Protein AF-A0A2E2YAK7-F1 (afdb_monomer)

Sequence (162 aa):
MDLRPTQSKHLVTGKDGTRIYTVNPKVWNAHIKSIHSKHNIPEWYMQPSFKWLYEHTKIGYFPRGLAIEKAKEIYVIEGGEKDYTLLAHEYGHILGHGHTNNLVPNLMNPIDSMRLTDGDKISDRFEENFREYYEKVLVPHERNRALPAVIALGMIAYGMIG

Secondary structure (DSSP, 8-state):
-----SSEEEEEE-TTS-EEEEE-HHHHHHHHHHHHHHHT--STT--HHHHHHHHHH------SEEEEGGGTEEEEETTGGG-HHHHHHHHHHHTTPPPPPTTS-STT-SSGGG----TT-HHHHHHHHTHHHIIIIIHHHHHHHHHHHHHHHHHHHHHT--

Mean predicted aligned error: 9.06 Å

pLDDT: mean 78.88, std 17.95, range [40.25, 98.12]

Radius of gyration: 17.78 Å; Cα contacts (8 Å, |Δi|>4): 206; chains: 1; bounding box: 42×51×46 Å

Structure (mmCIF, N/CA/C/O backbone):
data_AF-A0A2E2YAK7-F1
#
_entry.id   AF-A0A2E2YAK7-F1
#
loop_
_atom_site.group_PDB
_atom_site.id
_atom_site.type_symbol
_atom_site.label_atom_id
_atom_site.label_alt_id
_atom_site.label_comp_id
_atom_site.label_asym_id
_atom_site.label_entity_id
_atom_site.label_seq_id
_atom_site.pdbx_PDB_ins_code
_atom_site.Cartn_x
_atom_site.Cartn_y
_atom_site.Cartn_z
_atom_site.occupancy
_atom_site.B_iso_or_equiv
_atom_site.auth_seq_id
_atom_site.auth_comp_id
_atom_site.auth_asym_id
_atom_site.auth_atom_id
_atom_site.pdbx_PDB_model_num
ATOM 1 N N . MET A 1 1 ? -2.265 -15.898 12.560 1.00 60.12 1 MET A N 1
ATOM 2 C CA . MET A 1 1 ? -0.956 -15.344 12.947 1.00 60.12 1 MET A CA 1
ATOM 3 C C . MET A 1 1 ? -1.042 -13.839 12.811 1.00 60.12 1 MET A C 1
ATOM 5 O O . MET A 1 1 ? -1.554 -13.389 11.795 1.00 60.12 1 MET A O 1
ATOM 9 N N . ASP A 1 2 ? -0.657 -13.094 13.842 1.00 70.38 2 ASP A N 1
ATOM 10 C CA . ASP A 1 2 ? -0.821 -11.640 13.858 1.00 70.38 2 ASP A CA 1
ATOM 11 C C . ASP A 1 2 ? 0.428 -10.953 13.290 1.00 70.38 2 ASP A C 1
ATOM 13 O O . ASP A 1 2 ? 1.507 -11.058 13.871 1.00 70.38 2 ASP A O 1
ATOM 17 N N . LEU A 1 3 ? 0.285 -10.310 12.130 1.00 80.19 3 LEU A N 1
ATOM 18 C CA . LEU A 1 3 ? 1.355 -9.579 11.440 1.00 80.19 3 LEU A CA 1
ATOM 19 C C . LEU A 1 3 ? 1.269 -8.064 11.672 1.00 80.19 3 LEU A C 1
ATOM 21 O O . LEU A 1 3 ? 2.042 -7.306 11.083 1.00 80.19 3 LEU A O 1
ATOM 25 N N . ARG A 1 4 ? 0.334 -7.609 12.515 1.00 86.25 4 ARG A N 1
ATOM 26 C CA . ARG A 1 4 ? 0.057 -6.188 12.712 1.00 86.25 4 ARG A CA 1
ATOM 27 C C . ARG A 1 4 ? 1.183 -5.512 13.505 1.00 86.25 4 ARG A C 1
ATOM 29 O O . ARG A 1 4 ? 1.605 -6.037 14.540 1.00 86.25 4 ARG A O 1
ATOM 36 N N . PRO A 1 5 ? 1.671 -4.344 13.060 1.00 87.00 5 PRO A N 1
ATOM 37 C CA . PRO A 1 5 ? 2.544 -3.488 13.856 1.00 87.00 5 PRO A CA 1
ATOM 38 C C . PRO A 1 5 ? 1.867 -3.072 15.169 1.00 87.00 5 PRO A C 1
ATOM 40 O O . PRO A 1 5 ? 0.686 -2.739 15.193 1.00 87.00 5 PRO A O 1
ATOM 43 N N . THR A 1 6 ? 2.620 -3.043 16.270 1.00 82.81 6 THR A N 1
ATOM 44 C CA . THR A 1 6 ? 2.077 -2.761 17.615 1.00 82.81 6 THR A CA 1
ATOM 45 C C . THR A 1 6 ? 1.688 -1.299 17.846 1.00 82.81 6 THR A C 1
ATOM 47 O O . THR A 1 6 ? 0.923 -1.010 18.762 1.00 82.81 6 THR A O 1
ATOM 50 N N . GLN A 1 7 ? 2.217 -0.370 17.046 1.00 88.50 7 GLN A N 1
ATOM 51 C CA . GLN A 1 7 ? 1.937 1.064 17.145 1.00 88.50 7 GLN A CA 1
ATOM 52 C C . GLN A 1 7 ? 1.702 1.638 15.751 1.00 88.50 7 GLN A C 1
ATOM 54 O O . GLN A 1 7 ? 2.629 2.074 15.069 1.00 88.50 7 GLN A O 1
ATOM 59 N N . SER A 1 8 ? 0.441 1.611 15.336 1.00 93.56 8 SER A N 1
ATOM 60 C CA . SER A 1 8 ? -0.014 2.113 14.044 1.00 93.56 8 SER A CA 1
ATOM 61 C C . SER A 1 8 ? -1.116 3.150 14.227 1.00 93.56 8 SER A C 1
ATOM 63 O O . SER A 1 8 ? -2.000 2.973 15.067 1.00 93.56 8 SER A O 1
ATOM 65 N N . LYS A 1 9 ? -1.111 4.196 13.408 1.00 96.31 9 LYS A N 1
ATOM 66 C CA . LYS A 1 9 ? -2.147 5.226 13.376 1.00 96.31 9 LYS A CA 1
ATOM 67 C C . LYS A 1 9 ? -3.099 4.954 12.218 1.00 96.31 9 LYS A C 1
ATOM 69 O O . LYS A 1 9 ? -2.660 4.852 11.080 1.00 96.31 9 LYS A O 1
ATOM 74 N N . HIS A 1 10 ? -4.396 4.853 12.497 1.00 96.69 10 HIS A N 1
ATOM 75 C CA . HIS A 1 10 ? -5.412 4.753 11.445 1.00 96.69 10 HIS A CA 1
ATOM 76 C C . HIS A 1 10 ? -5.459 6.041 10.616 1.00 96.69 10 HIS A C 1
ATOM 78 O O . HIS A 1 10 ? -5.376 7.140 11.170 1.00 96.69 10 HIS A O 1
ATOM 84 N N . LEU A 1 11 ? -5.568 5.892 9.296 1.00 94.50 11 LEU A N 1
ATOM 85 C CA . LEU A 1 11 ? -5.670 7.002 8.354 1.00 94.50 11 LEU A CA 1
ATOM 86 C C . LEU A 1 11 ? -7.050 7.094 7.714 1.00 94.50 11 LEU A C 1
ATOM 88 O O . LEU A 1 11 ? -7.688 8.140 7.775 1.00 94.50 11 LEU A O 1
ATOM 92 N N . VAL A 1 12 ? -7.483 6.019 7.056 1.00 97.12 12 VAL A N 1
ATOM 93 C CA . VAL A 1 12 ? -8.717 6.004 6.270 1.00 97.12 12 VAL A CA 1
ATOM 94 C C . VAL A 1 12 ? -9.282 4.593 6.176 1.00 97.12 12 VAL A C 1
ATOM 96 O O . VAL A 1 12 ? -8.555 3.604 6.285 1.00 97.12 12 VAL A O 1
ATOM 99 N N . THR A 1 13 ? -10.593 4.511 5.976 1.00 97.81 13 THR A N 1
ATOM 100 C CA . THR A 1 13 ? -11.312 3.280 5.649 1.00 97.81 13 THR A CA 1
ATOM 101 C C . THR A 1 13 ? -11.955 3.441 4.273 1.00 97.81 13 THR A C 1
ATOM 103 O O . THR A 1 13 ? -12.675 4.410 4.046 1.00 97.81 13 THR A O 1
ATOM 106 N N . GLY A 1 14 ? -11.675 2.516 3.360 1.00 96.75 14 GLY A N 1
ATOM 107 C CA . GLY A 1 14 ? -12.276 2.444 2.033 1.00 96.75 14 GLY A CA 1
ATOM 108 C C . GLY A 1 14 ? -13.704 1.904 2.080 1.00 96.75 14 GLY A C 1
ATOM 109 O O . GLY A 1 14 ? -14.144 1.336 3.084 1.00 96.75 14 GLY A O 1
ATOM 110 N N . LYS A 1 15 ? -14.435 2.065 0.976 1.00 97.25 15 LYS A N 1
ATOM 111 C CA . LYS A 1 15 ? -15.841 1.635 0.847 1.00 97.25 15 LYS A CA 1
ATOM 112 C C . LYS A 1 15 ? -16.041 0.140 1.101 1.00 97.25 15 LYS A C 1
ATOM 114 O O . LYS A 1 15 ? -17.065 -0.256 1.647 1.00 97.25 15 LYS A O 1
ATOM 119 N N . ASP A 1 16 ? -15.068 -0.682 0.727 1.00 96.12 16 ASP A N 1
ATOM 120 C CA . ASP A 1 16 ? -15.076 -2.136 0.910 1.00 96.12 16 ASP A CA 1
ATOM 121 C C . ASP A 1 16 ? -14.667 -2.599 2.325 1.00 96.12 16 ASP A C 1
ATOM 123 O O . ASP A 1 16 ? -14.548 -3.806 2.573 1.00 96.12 16 ASP A O 1
ATOM 127 N N . GLY A 1 17 ? -14.435 -1.652 3.240 1.00 97.06 17 GLY A N 1
ATOM 128 C CA . GLY A 1 17 ? -14.000 -1.891 4.613 1.00 97.06 17 GLY A CA 1
ATOM 129 C C . GLY A 1 17 ? -12.484 -1.974 4.799 1.00 97.06 17 GLY A C 1
ATOM 130 O O . GLY A 1 17 ? -12.040 -2.168 5.930 1.00 97.06 17 GLY A O 1
ATOM 131 N N . THR A 1 18 ? -11.686 -1.815 3.740 1.00 98.00 18 THR A N 1
ATOM 132 C CA . THR A 1 18 ? -10.220 -1.841 3.835 1.00 98.00 18 THR A CA 1
ATOM 133 C C . THR A 1 18 ? -9.689 -0.635 4.591 1.00 98.00 18 THR A C 1
ATOM 135 O O . THR A 1 18 ? -10.060 0.499 4.306 1.00 98.00 18 THR A O 1
ATOM 138 N N . ARG A 1 19 ? -8.799 -0.856 5.556 1.00 98.12 19 ARG A N 1
ATOM 139 C CA . ARG A 1 19 ? -8.256 0.189 6.430 1.00 98.12 19 ARG A CA 1
ATOM 140 C C . ARG A 1 19 ? -6.784 0.424 6.147 1.00 98.12 19 ARG A C 1
ATOM 142 O O . ARG A 1 19 ? -6.013 -0.527 6.099 1.00 98.12 19 ARG A O 1
ATOM 149 N N . ILE A 1 20 ? -6.398 1.689 6.021 1.00 97.62 20 ILE A N 1
ATOM 150 C CA . ILE A 1 20 ? -5.002 2.099 5.856 1.00 97.62 20 ILE A CA 1
ATOM 151 C C . ILE A 1 20 ? -4.496 2.677 7.175 1.00 97.62 20 ILE A C 1
ATOM 153 O O . ILE A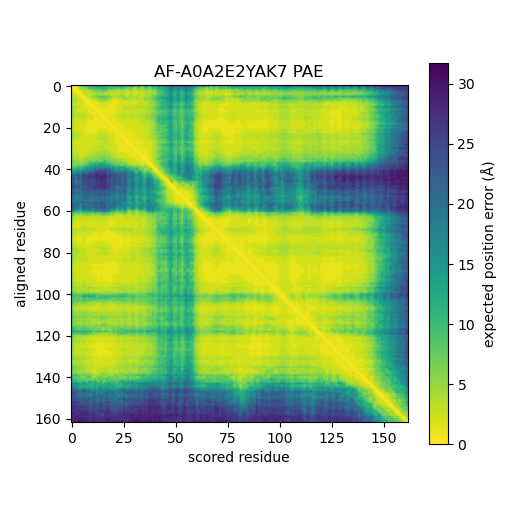 1 20 ? -5.173 3.488 7.816 1.00 97.62 20 ILE A O 1
ATOM 157 N N . TYR A 1 21 ? -3.291 2.274 7.559 1.00 97.81 21 TYR A N 1
ATOM 158 C CA . TYR A 1 21 ? -2.590 2.728 8.746 1.00 97.81 21 TYR A CA 1
ATOM 159 C C . TYR A 1 21 ? -1.179 3.199 8.401 1.00 97.81 21 TYR A C 1
ATOM 161 O O . TYR A 1 21 ? -0.519 2.628 7.533 1.00 97.81 21 TYR A O 1
ATOM 169 N N . THR A 1 22 ? -0.680 4.180 9.148 1.00 96.81 22 THR A N 1
ATOM 170 C CA . THR A 1 22 ? 0.737 4.550 9.153 1.00 96.81 22 THR A CA 1
ATOM 171 C C . THR A 1 22 ? 1.459 4.044 10.383 1.00 96.81 22 THR A C 1
ATOM 173 O O . THR A 1 22 ? 0.881 3.903 11.462 1.00 96.81 22 THR A O 1
ATOM 176 N N . VAL A 1 23 ? 2.752 3.787 10.224 1.00 95.38 23 VAL A N 1
ATOM 177 C CA . VAL A 1 23 ? 3.633 3.307 11.284 1.00 95.38 23 VAL A CA 1
ATOM 178 C C . VAL A 1 23 ? 4.894 4.151 11.305 1.00 95.38 23 VAL A C 1
ATOM 180 O O . VAL A 1 23 ? 5.547 4.342 10.277 1.00 95.38 23 VAL A O 1
ATOM 183 N N . ASN A 1 24 ? 5.273 4.618 12.492 1.00 94.88 24 ASN A N 1
ATOM 184 C CA . ASN A 1 24 ? 6.505 5.373 12.655 1.00 94.88 24 ASN A CA 1
ATOM 185 C C . ASN A 1 24 ? 7.726 4.566 12.160 1.00 94.88 24 ASN A C 1
ATOM 187 O O . ASN A 1 24 ? 7.830 3.381 12.494 1.00 94.88 24 ASN A O 1
ATOM 191 N N . PRO A 1 25 ? 8.695 5.179 11.451 1.00 89.75 25 PRO A N 1
ATOM 192 C CA . PRO A 1 25 ? 9.845 4.479 10.878 1.00 89.75 25 PRO A CA 1
ATOM 193 C C . PRO A 1 25 ? 10.623 3.606 11.863 1.00 89.75 25 PRO A C 1
ATOM 195 O O . PRO A 1 25 ? 11.050 2.504 11.522 1.00 89.75 25 PRO A O 1
ATOM 198 N N . LYS A 1 26 ? 10.792 4.058 13.112 1.00 87.75 26 LYS A N 1
ATOM 199 C CA . LYS A 1 26 ? 11.513 3.284 14.131 1.00 87.75 26 LYS A CA 1
ATOM 200 C C . LYS A 1 26 ? 10.754 2.009 14.502 1.00 87.75 26 LYS A C 1
ATOM 202 O O . LYS A 1 26 ? 11.365 0.945 14.608 1.00 87.75 26 LYS A O 1
ATOM 207 N N . VAL A 1 27 ? 9.438 2.121 14.681 1.00 90.12 27 VAL A N 1
ATOM 208 C CA . VAL A 1 27 ? 8.547 0.992 14.988 1.00 90.12 27 VAL A CA 1
ATOM 209 C C . VAL A 1 27 ? 8.489 0.040 13.803 1.00 90.12 27 VAL A C 1
ATOM 211 O O . VAL A 1 27 ? 8.652 -1.162 13.984 1.00 90.12 27 VAL A O 1
ATOM 214 N N . TRP A 1 28 ? 8.336 0.578 12.595 1.00 87.88 28 TRP A N 1
ATOM 215 C CA . TRP A 1 28 ? 8.309 -0.189 11.358 1.00 87.88 28 TRP A CA 1
ATOM 216 C C . TRP A 1 28 ? 9.577 -1.028 11.194 1.00 87.88 28 TRP A C 1
ATOM 218 O O . TRP A 1 28 ? 9.513 -2.246 11.048 1.00 87.88 28 TRP A O 1
ATOM 228 N N . ASN A 1 29 ? 10.747 -0.404 11.337 1.00 84.25 29 ASN A N 1
ATOM 229 C CA . ASN A 1 29 ? 12.021 -1.098 11.197 1.00 84.25 29 ASN A CA 1
ATOM 230 C C . ASN A 1 29 ? 12.200 -2.213 12.232 1.00 84.25 29 ASN A C 1
ATOM 232 O O . ASN A 1 29 ? 12.707 -3.286 11.905 1.00 84.25 29 ASN A O 1
ATOM 236 N N . ALA A 1 30 ? 11.790 -1.972 13.480 1.00 85.00 30 ALA A N 1
ATOM 237 C CA . ALA A 1 30 ? 11.818 -2.993 14.521 1.00 85.00 30 ALA A CA 1
ATOM 238 C C . ALA A 1 30 ? 10.828 -4.136 14.231 1.00 85.00 30 ALA A C 1
ATOM 240 O O . ALA A 1 30 ? 11.170 -5.302 14.426 1.00 85.00 30 ALA A O 1
ATOM 241 N N . HIS A 1 31 ? 9.636 -3.812 13.724 1.00 85.44 31 HIS A N 1
ATOM 242 C CA . HIS A 1 31 ? 8.594 -4.773 13.360 1.00 85.44 31 HIS A CA 1
ATOM 243 C C . HIS A 1 31 ? 9.052 -5.713 12.246 1.00 85.44 31 HIS A C 1
ATOM 245 O O . HIS A 1 31 ? 9.049 -6.928 12.435 1.00 85.44 31 HIS A O 1
ATOM 251 N N . ILE A 1 32 ? 9.546 -5.163 11.133 1.00 81.44 32 ILE A N 1
ATOM 252 C CA . ILE A 1 32 ? 10.056 -5.943 9.995 1.00 81.44 32 ILE A CA 1
ATOM 253 C C . ILE A 1 32 ? 11.211 -6.852 10.432 1.00 81.44 32 ILE A C 1
ATOM 255 O O . ILE A 1 32 ? 11.199 -8.051 10.151 1.00 81.44 32 ILE A O 1
ATOM 259 N N . LYS A 1 33 ? 12.162 -6.328 11.219 1.00 77.69 33 LYS A N 1
ATOM 260 C CA . LYS A 1 33 ? 13.250 -7.138 11.794 1.00 77.69 33 LYS A CA 1
ATOM 261 C C . LYS A 1 33 ? 12.730 -8.267 12.689 1.00 77.69 33 LYS A C 1
ATOM 263 O O . LYS A 1 33 ? 13.242 -9.382 12.612 1.00 77.69 33 LYS A O 1
ATOM 268 N N . SER A 1 34 ? 11.719 -8.004 13.521 1.00 80.12 34 SER A N 1
ATOM 269 C CA . SER A 1 34 ? 11.116 -9.036 14.370 1.00 80.12 34 SER A CA 1
ATOM 270 C C . SER A 1 34 ? 10.386 -10.101 13.557 1.00 80.12 34 SER A C 1
ATOM 272 O O . SER A 1 34 ? 10.424 -11.262 13.958 1.00 80.12 34 SER A O 1
ATOM 274 N N . ILE A 1 35 ? 9.695 -9.735 12.474 1.00 75.75 35 ILE A N 1
ATOM 275 C CA . ILE A 1 35 ? 9.040 -10.702 11.586 1.00 75.75 35 ILE A CA 1
ATOM 276 C C . ILE A 1 35 ? 10.101 -11.615 10.965 1.00 75.75 35 ILE A C 1
ATOM 278 O O . ILE A 1 35 ? 9.968 -12.837 11.029 1.00 75.75 35 ILE A O 1
ATOM 282 N N . HIS A 1 36 ? 11.189 -11.037 10.446 1.00 69.94 36 HIS A N 1
ATOM 283 C CA . HIS A 1 36 ? 12.290 -11.805 9.861 1.00 69.94 36 HIS A CA 1
ATOM 284 C C . HIS A 1 36 ? 12.886 -12.798 10.866 1.00 69.94 36 HIS A C 1
ATOM 286 O O . HIS A 1 36 ? 12.988 -13.989 10.570 1.00 69.94 36 HIS A O 1
ATOM 292 N N . SER A 1 37 ? 13.220 -12.338 12.079 1.00 71.44 37 SER A N 1
ATOM 293 C CA . SER A 1 37 ? 13.865 -13.198 13.078 1.00 71.44 37 SER A CA 1
ATOM 294 C C . SER A 1 37 ? 12.955 -14.324 13.573 1.00 71.44 37 SER A C 1
ATOM 296 O O . SER A 1 37 ? 13.439 -15.411 13.873 1.00 71.44 37 SER A O 1
ATOM 298 N N . LYS A 1 38 ? 11.646 -14.073 13.703 1.00 71.38 38 LYS A N 1
ATOM 299 C CA . LYS A 1 38 ? 10.697 -15.038 14.278 1.00 71.38 38 LYS A CA 1
ATOM 300 C C . LYS A 1 38 ? 10.261 -16.111 13.299 1.00 71.38 38 LYS A C 1
ATOM 302 O O . LYS A 1 38 ? 9.947 -17.220 13.719 1.00 71.38 38 LYS A O 1
ATOM 307 N N . HIS A 1 39 ? 10.185 -15.776 12.019 1.00 63.25 39 HIS A N 1
ATOM 308 C CA . HIS A 1 39 ? 9.564 -16.658 11.036 1.00 63.25 39 HIS A CA 1
ATOM 309 C C . HIS A 1 39 ? 10.570 -17.330 10.123 1.00 63.25 39 HIS A C 1
ATOM 311 O O . HIS A 1 39 ? 10.156 -18.109 9.271 1.00 63.25 39 HIS A O 1
ATOM 317 N N . ASN A 1 40 ? 11.868 -17.050 10.326 1.00 58.59 40 ASN A N 1
ATOM 318 C CA . ASN A 1 40 ? 12.939 -17.454 9.422 1.00 58.59 40 ASN A CA 1
ATOM 319 C C . ASN A 1 40 ? 12.474 -17.292 7.976 1.00 58.59 40 ASN A C 1
ATOM 321 O O . ASN A 1 40 ? 12.550 -18.205 7.161 1.00 58.59 40 ASN A O 1
ATOM 325 N N . ILE A 1 41 ? 11.873 -16.133 7.736 1.00 52.28 41 ILE A N 1
ATOM 326 C CA . ILE A 1 41 ? 11.613 -15.585 6.428 1.00 52.28 41 ILE A CA 1
ATOM 327 C C . ILE A 1 41 ? 13.028 -15.147 6.040 1.00 52.28 41 ILE A C 1
ATOM 329 O O . ILE A 1 41 ? 13.510 -14.195 6.667 1.00 52.28 41 ILE A O 1
ATOM 333 N N . PRO A 1 42 ? 13.766 -15.834 5.121 1.00 47.59 42 PRO A N 1
ATOM 334 C CA . PRO A 1 42 ? 14.930 -15.249 4.458 1.00 47.59 42 PRO A CA 1
ATOM 335 C C . PRO A 1 42 ? 14.614 -13.807 4.083 1.00 47.59 42 PRO A C 1
ATOM 337 O O . PRO A 1 42 ? 13.454 -13.448 4.085 1.00 47.59 42 PRO A O 1
ATOM 340 N N . GLU A 1 43 ? 15.574 -12.946 3.784 1.00 46.00 43 GLU A N 1
ATOM 341 C CA . GLU A 1 43 ? 15.269 -11.580 3.332 1.00 46.00 43 GLU A CA 1
ATOM 342 C C . GLU A 1 43 ? 14.330 -11.616 2.097 1.00 46.00 43 GLU A C 1
ATOM 344 O O . GLU A 1 43 ? 14.786 -11.563 0.967 1.00 46.00 43 GLU A O 1
ATOM 349 N N . TRP A 1 44 ? 13.014 -11.789 2.288 1.00 41.22 44 TRP A N 1
ATOM 350 C CA . TRP A 1 44 ? 12.025 -12.277 1.304 1.00 41.22 44 TRP A CA 1
ATOM 351 C C . TRP A 1 44 ? 11.531 -11.162 0.420 1.00 41.22 44 TRP A C 1
ATOM 353 O O . TRP A 1 44 ? 10.735 -11.369 -0.489 1.00 41.22 44 TRP A O 1
ATOM 363 N N . TYR A 1 45 ? 12.123 -10.002 0.617 1.00 46.59 45 TYR A N 1
ATOM 364 C CA . TYR A 1 45 ? 12.185 -8.989 -0.394 1.00 46.59 45 TYR A CA 1
ATOM 365 C C . TYR A 1 45 ? 13.266 -9.197 -1.427 1.00 46.59 45 TYR A C 1
ATOM 367 O O . TYR A 1 45 ? 13.422 -8.401 -2.347 1.00 46.59 45 TYR A O 1
ATOM 375 N N . MET A 1 46 ? 13.937 -10.336 -1.330 1.00 44.97 46 MET A N 1
ATOM 376 C CA . MET A 1 46 ? 14.834 -10.812 -2.328 1.00 44.97 46 MET A CA 1
ATOM 377 C C . MET A 1 46 ? 14.654 -12.310 -2.584 1.00 44.97 46 MET A C 1
ATOM 379 O O . MET A 1 46 ? 15.271 -13.163 -1.952 1.00 44.97 46 MET A O 1
ATOM 383 N N . GLN A 1 47 ? 13.846 -12.646 -3.593 1.00 41.91 47 GLN A N 1
ATOM 384 C CA . GLN A 1 47 ? 14.029 -13.884 -4.366 1.00 41.91 47 GLN A CA 1
ATOM 385 C C . GLN A 1 47 ? 15.524 -14.092 -4.729 1.00 41.91 47 GLN A C 1
ATOM 387 O O . GLN A 1 47 ? 16.286 -13.125 -4.741 1.00 41.91 47 GLN A O 1
ATOM 392 N N . PRO A 1 48 ? 15.992 -15.302 -5.092 1.00 44.34 48 PRO A N 1
ATOM 393 C CA . PRO A 1 48 ? 17.402 -15.536 -5.446 1.00 44.34 48 PRO A CA 1
ATOM 394 C C . PRO A 1 48 ? 17.999 -14.537 -6.464 1.00 44.34 48 PRO A C 1
ATOM 396 O O . PRO A 1 48 ? 19.160 -14.152 -6.342 1.00 44.34 48 PRO A O 1
ATOM 399 N N . SER A 1 49 ? 17.194 -14.037 -7.409 1.00 43.12 49 SER A N 1
ATOM 400 C CA . SER A 1 49 ? 17.571 -12.984 -8.370 1.00 43.12 49 SER A CA 1
ATOM 401 C C . SER A 1 49 ? 17.886 -11.628 -7.730 1.00 43.12 49 SER A C 1
ATOM 403 O O . SER A 1 49 ? 18.685 -10.852 -8.241 1.00 43.12 49 SER A O 1
ATOM 405 N N . PHE A 1 50 ? 17.256 -11.325 -6.606 1.00 47.69 50 PHE A N 1
ATOM 406 C CA 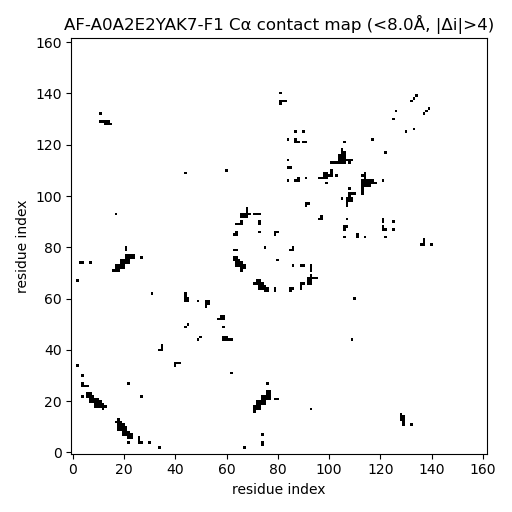. PHE A 1 50 ? 17.476 -10.102 -5.857 1.00 47.69 50 PHE A CA 1
ATOM 407 C C . PHE A 1 50 ? 18.622 -10.220 -4.870 1.00 47.69 50 PHE A C 1
ATOM 409 O O . PHE A 1 50 ? 19.315 -9.237 -4.662 1.00 47.69 50 PHE A O 1
ATOM 416 N N . LYS A 1 51 ? 18.886 -11.417 -4.328 1.00 51.09 51 LYS A N 1
ATOM 417 C CA . LYS A 1 51 ? 20.140 -11.673 -3.613 1.00 51.09 51 LYS A CA 1
ATOM 418 C C . LYS A 1 51 ? 21.325 -11.321 -4.497 1.00 51.09 51 LYS A C 1
ATOM 420 O O . LYS A 1 51 ? 22.157 -10.521 -4.088 1.00 51.09 51 LYS A O 1
ATOM 425 N N . TRP A 1 52 ? 21.299 -11.781 -5.745 1.00 51.50 52 TRP A N 1
ATOM 426 C CA . TRP A 1 52 ? 22.260 -11.362 -6.757 1.00 51.50 52 TRP A CA 1
ATOM 427 C C . TRP A 1 52 ? 22.264 -9.836 -6.977 1.00 51.50 52 TRP A C 1
ATOM 429 O O . TRP A 1 52 ? 23.330 -9.222 -6.942 1.00 51.50 52 TRP A O 1
ATOM 439 N N . LEU A 1 53 ? 21.094 -9.201 -7.138 1.00 44.50 53 LEU A N 1
ATOM 440 C CA . LEU A 1 53 ? 20.990 -7.752 -7.352 1.00 44.50 53 LEU A CA 1
ATOM 441 C C . LEU A 1 53 ? 21.557 -6.942 -6.178 1.00 44.50 53 LEU A C 1
ATOM 443 O O . LEU A 1 53 ? 22.332 -6.027 -6.408 1.00 44.50 53 LEU A O 1
ATOM 447 N N . TYR A 1 54 ? 21.235 -7.265 -4.931 1.00 49.56 54 TYR A N 1
ATOM 448 C CA . TYR A 1 54 ? 21.791 -6.610 -3.745 1.00 49.56 54 TYR A CA 1
ATOM 449 C C . TYR A 1 54 ? 23.275 -6.899 -3.564 1.00 49.56 54 TYR A C 1
ATOM 451 O O . TYR A 1 54 ? 24.038 -5.994 -3.234 1.00 49.56 54 TYR A O 1
ATOM 459 N N . GLU A 1 55 ? 23.719 -8.127 -3.835 1.00 51.16 55 GLU A N 1
ATOM 460 C CA . GLU A 1 55 ? 25.140 -8.470 -3.811 1.00 51.16 55 GLU A CA 1
ATOM 461 C C . GLU A 1 55 ? 25.939 -7.587 -4.786 1.00 51.16 55 GLU A C 1
ATOM 463 O O . GLU A 1 55 ? 27.006 -7.097 -4.397 1.00 51.16 55 GLU A O 1
ATOM 468 N N . HIS A 1 56 ? 25.387 -7.297 -5.974 1.00 49.91 56 HIS A N 1
ATOM 469 C CA . HIS A 1 56 ? 26.049 -6.551 -7.056 1.00 49.91 56 HIS A CA 1
ATOM 470 C C . HIS A 1 56 ? 25.774 -5.035 -7.080 1.00 49.91 56 HIS A C 1
ATOM 472 O O . HIS A 1 56 ? 26.637 -4.273 -7.504 1.00 49.91 56 HIS A O 1
ATOM 478 N N . THR A 1 57 ? 24.612 -4.569 -6.619 1.00 44.84 57 THR A N 1
ATOM 479 C CA . THR A 1 57 ? 24.195 -3.148 -6.671 1.00 44.84 57 THR A CA 1
ATOM 480 C C . THR A 1 57 ? 24.132 -2.484 -5.298 1.00 44.84 57 THR A C 1
ATOM 482 O O . THR A 1 57 ? 24.064 -1.262 -5.218 1.00 44.84 57 THR A O 1
ATOM 485 N N . LYS A 1 58 ? 24.144 -3.271 -4.210 1.00 45.12 58 LYS A N 1
ATOM 486 C CA . LYS A 1 58 ? 23.889 -2.831 -2.822 1.00 45.12 58 LYS A CA 1
ATOM 487 C C . LYS A 1 58 ? 22.510 -2.197 -2.592 1.00 45.12 58 LYS A C 1
ATOM 489 O O . LYS A 1 58 ? 22.260 -1.657 -1.518 1.00 45.12 58 LYS A O 1
ATOM 494 N N . ILE A 1 59 ? 21.593 -2.313 -3.553 1.00 40.81 59 ILE A N 1
ATOM 495 C CA . ILE A 1 59 ? 20.202 -1.874 -3.430 1.00 40.81 59 ILE A CA 1
ATOM 496 C C . ILE A 1 59 ? 19.399 -3.063 -2.898 1.00 40.81 59 ILE A C 1
ATOM 498 O O . ILE A 1 59 ? 19.078 -3.993 -3.634 1.00 40.81 59 ILE A O 1
ATOM 502 N N . GLY A 1 60 ? 19.165 -3.085 -1.588 1.00 49.28 60 GLY A N 1
ATOM 503 C CA . GLY A 1 60 ? 18.325 -4.092 -0.939 1.00 49.28 60 GLY A CA 1
ATOM 504 C C . GLY A 1 60 ? 16.892 -3.588 -0.891 1.00 49.28 60 GLY A C 1
ATOM 505 O O . GLY A 1 60 ? 16.676 -2.390 -0.701 1.00 49.28 60 GLY A O 1
ATOM 506 N N . TYR A 1 61 ? 15.907 -4.471 -1.044 1.00 55.38 61 TYR A N 1
ATOM 507 C CA . TYR A 1 61 ? 14.524 -4.061 -0.839 1.00 55.38 61 TYR A CA 1
ATOM 508 C C . TYR A 1 61 ? 14.184 -4.133 0.651 1.00 55.38 61 TYR A C 1
ATOM 510 O O . TYR A 1 61 ? 14.281 -5.181 1.295 1.00 55.38 61 TYR A O 1
ATOM 518 N N . PHE A 1 62 ? 13.754 -2.994 1.187 1.00 67.88 62 PHE A N 1
ATOM 519 C CA . PHE A 1 62 ? 13.168 -2.882 2.511 1.00 67.88 62 PHE A CA 1
ATOM 520 C C . PHE A 1 62 ? 11.682 -2.536 2.348 1.00 67.88 62 PHE A C 1
ATOM 522 O O . PHE A 1 62 ? 11.384 -1.524 1.710 1.00 67.88 62 PHE A O 1
ATOM 529 N N . PRO A 1 63 ? 10.748 -3.336 2.896 1.00 76.69 63 PRO A N 1
ATOM 530 C CA . PRO A 1 63 ? 9.322 -3.066 2.758 1.00 76.69 63 PRO A CA 1
ATOM 531 C C . PRO A 1 63 ? 8.966 -1.689 3.251 1.00 76.69 63 PRO A C 1
ATOM 533 O O . PRO A 1 63 ? 9.360 -1.292 4.346 1.00 76.69 63 PRO A O 1
ATOM 536 N N . ARG A 1 64 ? 8.165 -0.996 2.452 1.00 85.31 64 ARG A N 1
ATOM 537 C CA . ARG A 1 64 ? 7.534 0.267 2.833 1.00 85.31 64 ARG A CA 1
ATOM 538 C C . ARG A 1 64 ? 6.042 0.095 3.119 1.00 85.31 64 ARG A C 1
ATOM 540 O O . ARG A 1 64 ? 5.460 0.982 3.740 1.00 85.31 64 ARG A O 1
ATOM 547 N N . GLY A 1 65 ? 5.469 -1.046 2.730 1.00 89.44 65 GLY A N 1
ATOM 548 C CA . GLY A 1 65 ? 4.088 -1.440 2.977 1.00 89.44 65 GLY A CA 1
ATOM 549 C C . GLY A 1 65 ? 3.951 -2.908 3.399 1.00 89.44 65 GLY A C 1
ATOM 550 O O . GLY A 1 65 ? 4.904 -3.692 3.327 1.00 89.44 65 GLY A O 1
ATOM 551 N N . LEU A 1 66 ? 2.784 -3.225 3.960 1.00 90.75 66 LEU A N 1
ATOM 552 C CA . LEU A 1 66 ? 2.344 -4.555 4.363 1.00 90.75 66 LEU A CA 1
ATOM 553 C C . LEU A 1 66 ? 0.816 -4.618 4.311 1.00 90.75 66 LEU A C 1
ATOM 555 O O . LEU A 1 66 ? 0.135 -3.958 5.101 1.00 90.75 66 LEU A O 1
ATOM 559 N N . ALA A 1 67 ? 0.289 -5.488 3.463 1.00 91.81 67 ALA A N 1
ATOM 560 C CA . ALA A 1 67 ? -1.119 -5.846 3.429 1.00 91.81 67 ALA A CA 1
ATOM 561 C C . ALA A 1 67 ? -1.419 -7.127 4.228 1.00 91.81 67 ALA A C 1
ATOM 563 O O . ALA A 1 67 ? -0.702 -8.127 4.160 1.00 91.81 67 ALA A O 1
ATOM 564 N N . ILE A 1 68 ? -2.531 -7.120 4.961 1.00 90.56 68 ILE A N 1
ATOM 565 C CA . ILE A 1 68 ? -3.099 -8.282 5.648 1.00 90.56 68 ILE A CA 1
ATOM 566 C C . ILE A 1 68 ? -4.490 -8.530 5.061 1.00 90.56 68 ILE A C 1
ATOM 568 O O . ILE A 1 68 ? -5.496 -8.053 5.587 1.00 90.56 68 ILE A O 1
ATOM 572 N N . GLU A 1 69 ? -4.538 -9.298 3.969 1.00 88.31 69 GLU A N 1
ATOM 573 C CA . GLU A 1 69 ? -5.743 -9.584 3.169 1.00 88.31 69 GLU A CA 1
ATOM 574 C C . GLU A 1 69 ? -6.955 -9.966 4.033 1.00 88.31 69 GLU A C 1
ATOM 576 O O . GLU A 1 69 ? -7.998 -9.317 3.984 1.00 88.31 69 GLU A O 1
ATOM 581 N N . LYS A 1 70 ? -6.794 -10.957 4.921 1.00 89.06 70 LYS A N 1
ATOM 582 C CA . LYS A 1 70 ? -7.881 -11.457 5.785 1.00 89.06 70 LYS A CA 1
ATOM 583 C C . LYS A 1 70 ? -8.463 -10.403 6.726 1.00 89.06 70 LYS A C 1
ATOM 585 O O . LYS A 1 70 ? -9.625 -10.511 7.103 1.00 89.06 70 LYS A O 1
ATOM 590 N N . ALA A 1 71 ? -7.652 -9.436 7.148 1.00 90.94 71 ALA A N 1
ATOM 591 C CA . ALA A 1 71 ? -8.087 -8.356 8.028 1.00 90.94 71 ALA A CA 1
ATOM 592 C C . ALA A 1 71 ? -8.563 -7.122 7.244 1.00 90.94 71 ALA A C 1
ATOM 594 O O . ALA A 1 71 ? -9.148 -6.221 7.843 1.00 90.94 71 ALA A O 1
ATOM 595 N N . LYS A 1 72 ? -8.324 -7.088 5.925 1.00 96.12 72 LYS A N 1
ATOM 596 C CA . LYS A 1 72 ? -8.441 -5.905 5.071 1.00 96.12 72 LYS A CA 1
ATOM 597 C C . LYS A 1 72 ? -7.679 -4.704 5.634 1.00 96.12 72 LYS A C 1
ATOM 599 O O . LYS A 1 72 ? -8.220 -3.608 5.766 1.00 96.12 72 LYS A O 1
ATOM 604 N N . GLU A 1 73 ? -6.424 -4.913 6.011 1.00 97.31 73 GLU A N 1
ATOM 605 C CA . GLU A 1 73 ? -5.587 -3.869 6.611 1.00 97.31 73 GLU A CA 1
ATOM 606 C C . GLU A 1 73 ? -4.319 -3.658 5.794 1.00 97.31 73 GLU A C 1
ATOM 608 O O . GLU A 1 73 ? -3.630 -4.616 5.455 1.00 97.31 73 GLU A O 1
ATOM 613 N N . ILE A 1 74 ? -4.006 -2.399 5.508 1.00 97.00 74 ILE A N 1
ATOM 614 C CA . ILE A 1 74 ? -2.779 -1.954 4.856 1.00 97.00 74 ILE A CA 1
ATOM 615 C C . ILE A 1 74 ? -2.003 -1.119 5.867 1.00 97.00 74 ILE A C 1
ATOM 617 O O . ILE A 1 74 ? -2.530 -0.155 6.422 1.00 97.00 74 ILE A O 1
ATOM 621 N N . TYR A 1 75 ? -0.743 -1.465 6.087 1.00 95.94 75 TYR A N 1
ATOM 622 C CA . TYR A 1 75 ? 0.181 -0.718 6.926 1.00 95.94 75 TYR A CA 1
ATOM 623 C C . TYR A 1 75 ? 1.309 -0.179 6.064 1.00 95.94 75 TYR A C 1
ATOM 625 O O . TYR A 1 75 ? 1.959 -0.949 5.367 1.00 95.94 75 TYR A O 1
ATOM 633 N N . VAL A 1 76 ? 1.578 1.118 6.147 1.00 94.69 76 VAL A N 1
ATOM 634 C CA . VAL A 1 76 ? 2.721 1.745 5.476 1.00 94.69 76 VAL A CA 1
ATOM 635 C C . VAL A 1 76 ? 3.591 2.496 6.471 1.00 94.69 76 VAL A C 1
ATOM 637 O O . VAL A 1 76 ? 3.121 2.982 7.503 1.00 94.69 76 VAL A O 1
ATOM 640 N N . ILE A 1 77 ? 4.882 2.598 6.171 1.00 92.88 77 ILE A N 1
ATOM 641 C CA . ILE A 1 77 ? 5.780 3.495 6.901 1.00 92.88 77 ILE A CA 1
ATOM 642 C C . ILE A 1 77 ? 5.321 4.951 6.718 1.00 92.88 77 ILE A C 1
ATOM 644 O O . ILE A 1 77 ? 4.873 5.315 5.633 1.00 92.88 77 ILE A O 1
ATOM 648 N N . GLU A 1 78 ? 5.431 5.793 7.750 1.00 94.00 78 GLU A N 1
ATOM 649 C CA . GLU A 1 78 ? 5.154 7.235 7.617 1.00 94.00 78 GLU A CA 1
ATOM 650 C C . GLU A 1 78 ? 5.940 7.848 6.439 1.00 94.00 78 GLU A C 1
ATOM 652 O O . GLU A 1 78 ? 7.123 7.566 6.235 1.00 94.00 78 GLU A O 1
ATOM 657 N N . GLY A 1 79 ? 5.263 8.685 5.654 1.00 89.00 79 GLY A N 1
ATOM 658 C CA . GLY A 1 79 ? 5.687 9.170 4.342 1.00 89.00 79 GLY A CA 1
ATOM 659 C C . GLY A 1 79 ? 5.184 8.304 3.178 1.00 89.00 79 GLY A C 1
ATOM 660 O O . GLY A 1 79 ? 4.950 8.830 2.093 1.00 89.00 79 GLY A O 1
ATOM 661 N N . GLY A 1 80 ? 4.978 7.001 3.393 1.00 89.56 80 GLY A N 1
ATOM 662 C CA . GLY A 1 80 ? 4.429 6.066 2.405 1.00 89.56 80 GLY A CA 1
ATOM 663 C C . GLY A 1 80 ? 2.934 6.254 2.151 1.00 89.56 80 GLY A C 1
ATOM 664 O O . GLY A 1 80 ? 2.445 5.893 1.090 1.00 89.56 80 GLY A O 1
ATOM 665 N N . GLU A 1 81 ? 2.203 6.899 3.060 1.00 93.06 81 GLU A N 1
ATOM 666 C CA . GLU A 1 81 ? 0.781 7.201 2.866 1.00 93.06 81 GLU A CA 1
ATOM 667 C C . GLU A 1 81 ? 0.504 8.211 1.745 1.00 93.06 81 GLU A C 1
ATOM 669 O O . GLU A 1 81 ? -0.637 8.416 1.356 1.00 93.06 81 GLU A O 1
ATOM 674 N N . LYS A 1 82 ? 1.542 8.863 1.222 1.00 91.25 82 LYS A N 1
ATOM 675 C CA . LYS A 1 82 ? 1.433 9.784 0.085 1.00 91.25 82 LYS A CA 1
ATOM 676 C C . LYS A 1 82 ? 1.887 9.147 -1.227 1.00 91.25 82 LYS A C 1
ATOM 678 O O . LYS A 1 82 ? 1.793 9.778 -2.273 1.00 91.25 82 LYS A O 1
ATOM 683 N N . ASP A 1 83 ? 2.386 7.917 -1.163 1.00 90.94 83 ASP A N 1
ATOM 684 C CA . ASP A 1 83 ? 2.901 7.162 -2.296 1.00 90.94 83 ASP A CA 1
ATOM 685 C C . ASP A 1 83 ? 1.753 6.351 -2.906 1.00 90.94 83 ASP A C 1
ATOM 687 O O . ASP A 1 83 ? 1.382 5.282 -2.418 1.00 90.94 83 ASP A O 1
ATOM 691 N N . TYR A 1 84 ? 1.141 6.907 -3.952 1.00 92.12 84 TYR A N 1
ATOM 692 C CA . TYR A 1 84 ? -0.010 6.295 -4.614 1.00 92.12 84 TYR A CA 1
ATOM 693 C C . TYR A 1 84 ? 0.293 4.874 -5.097 1.00 92.12 84 TYR A C 1
ATOM 695 O O . TYR A 1 84 ? -0.485 3.955 -4.845 1.00 92.12 84 TYR A O 1
ATOM 703 N N . THR A 1 85 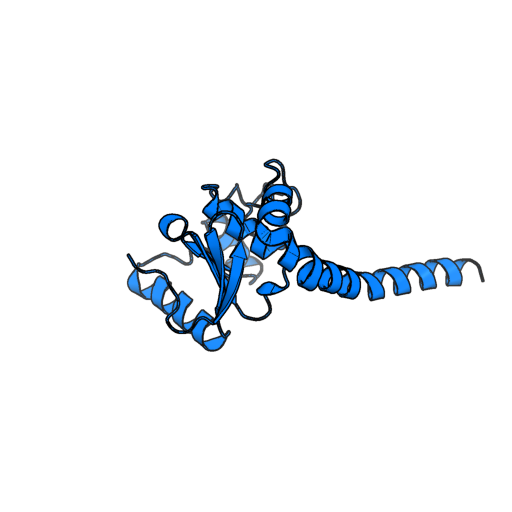? 1.437 4.685 -5.756 1.00 91.69 85 THR A N 1
ATOM 704 C CA . THR A 1 85 ? 1.816 3.399 -6.341 1.00 91.69 85 THR A CA 1
ATOM 705 C C . THR A 1 85 ? 2.039 2.345 -5.259 1.00 91.69 85 THR A C 1
ATOM 707 O O . THR A 1 85 ? 1.640 1.196 -5.438 1.00 91.69 85 THR A O 1
ATOM 710 N N . LEU A 1 86 ? 2.623 2.725 -4.116 1.00 92.81 86 LEU A N 1
ATOM 711 C CA . LEU A 1 86 ? 2.723 1.845 -2.950 1.00 92.81 86 LEU A CA 1
ATOM 712 C C . LEU A 1 86 ? 1.338 1.455 -2.418 1.00 92.81 86 LEU A C 1
ATOM 714 O O . LEU A 1 86 ? 1.073 0.276 -2.210 1.00 92.81 86 LEU A O 1
ATOM 718 N N . LEU A 1 87 ? 0.438 2.419 -2.213 1.00 96.31 87 LEU A N 1
ATOM 719 C CA . LEU A 1 87 ? -0.890 2.132 -1.664 1.00 96.31 87 LEU A CA 1
ATOM 720 C C . LEU A 1 87 ? -1.740 1.259 -2.596 1.00 96.31 87 LEU A C 1
ATOM 722 O O . LEU A 1 87 ? -2.404 0.335 -2.124 1.00 96.31 87 LEU A O 1
ATOM 726 N N . ALA A 1 88 ? -1.693 1.513 -3.905 1.00 96.38 88 ALA A N 1
ATOM 727 C CA . ALA A 1 88 ? -2.379 0.696 -4.899 1.00 96.38 88 ALA A CA 1
ATOM 728 C C . ALA A 1 88 ? -1.801 -0.731 -4.955 1.00 96.38 88 ALA A C 1
ATOM 730 O O . ALA A 1 88 ? -2.563 -1.693 -5.026 1.00 96.38 88 ALA A O 1
ATOM 731 N N . HIS A 1 89 ? -0.478 -0.886 -4.834 1.00 95.25 89 HIS A N 1
ATOM 732 C CA . HIS A 1 89 ? 0.179 -2.193 -4.733 1.00 95.25 89 HIS A CA 1
ATOM 733 C C . HIS A 1 89 ? -0.299 -2.993 -3.511 1.00 95.25 89 HIS A C 1
ATOM 735 O O . HIS A 1 89 ? -0.745 -4.133 -3.649 1.00 95.25 89 HIS A O 1
ATOM 741 N N . GLU A 1 90 ? -0.285 -2.385 -2.320 1.00 95.75 90 GLU A N 1
ATOM 742 C CA . GLU A 1 90 ? -0.771 -3.049 -1.104 1.00 95.75 90 GLU A CA 1
ATOM 743 C C . GLU A 1 90 ? -2.270 -3.368 -1.187 1.00 95.75 90 GLU A C 1
ATOM 745 O O . GLU A 1 90 ? -2.724 -4.401 -0.697 1.00 95.75 90 GLU A O 1
ATOM 750 N N . TYR A 1 91 ? -3.058 -2.521 -1.854 1.00 97.75 91 TYR A N 1
ATOM 751 C CA . TYR A 1 91 ? -4.464 -2.818 -2.109 1.00 97.75 91 TYR A CA 1
ATOM 752 C C . TYR A 1 91 ? -4.655 -3.996 -3.068 1.00 97.75 91 TYR A C 1
ATOM 754 O O . TYR A 1 91 ? -5.551 -4.810 -2.852 1.00 97.75 91 TYR A O 1
ATOM 762 N N . GLY A 1 92 ? -3.783 -4.165 -4.061 1.00 96.25 92 GLY A N 1
ATOM 763 C CA . GLY A 1 92 ? -3.765 -5.358 -4.906 1.00 96.25 92 GLY A CA 1
ATOM 764 C C . GLY A 1 92 ? -3.627 -6.650 -4.096 1.00 96.25 92 GLY A C 1
ATOM 765 O O . GLY A 1 92 ? -4.338 -7.619 -4.362 1.00 96.25 92 GLY A O 1
ATOM 766 N N . HIS A 1 93 ? -2.817 -6.650 -3.033 1.00 93.81 93 HIS A N 1
ATOM 767 C CA . HIS A 1 93 ? -2.751 -7.779 -2.099 1.00 93.81 93 HIS A CA 1
ATOM 768 C C . HIS A 1 93 ? -4.052 -7.992 -1.315 1.00 93.81 93 HIS A C 1
ATOM 770 O O . HIS A 1 93 ? -4.443 -9.135 -1.096 1.00 93.81 93 HIS A O 1
ATOM 776 N N . ILE A 1 94 ? -4.768 -6.927 -0.934 1.00 96.19 94 ILE A N 1
ATOM 777 C CA . ILE A 1 94 ? -6.107 -7.047 -0.323 1.00 96.19 94 ILE A CA 1
ATOM 778 C C . ILE A 1 94 ? -7.121 -7.667 -1.294 1.00 96.19 94 ILE A C 1
ATOM 780 O O . ILE A 1 94 ? -8.017 -8.395 -0.869 1.00 96.19 94 ILE A O 1
ATOM 784 N N . LEU A 1 95 ? -6.964 -7.415 -2.593 1.00 94.69 95 LEU A N 1
ATOM 785 C CA . LEU A 1 95 ? -7.766 -8.024 -3.655 1.00 94.69 95 LEU A CA 1
ATOM 786 C C . LEU A 1 95 ? -7.335 -9.466 -3.999 1.00 94.69 95 LEU A C 1
ATOM 788 O O . LEU A 1 95 ? -7.947 -10.086 -4.868 1.00 94.69 95 LEU A O 1
ATOM 792 N N . GLY A 1 96 ? -6.312 -10.009 -3.329 1.00 90.44 96 GLY A N 1
ATOM 793 C CA . GLY A 1 96 ? -5.819 -11.376 -3.525 1.00 90.44 96 GLY A CA 1
ATOM 794 C C . GLY A 1 96 ? -4.755 -11.528 -4.617 1.00 90.44 96 GLY A C 1
ATOM 795 O O . GLY A 1 96 ? -4.418 -12.654 -4.988 1.00 90.44 96 GLY A O 1
ATOM 796 N N . HIS A 1 97 ? -4.201 -10.430 -5.145 1.00 88.19 97 HIS A N 1
ATOM 797 C CA . HIS A 1 97 ? -3.113 -10.500 -6.121 1.00 88.19 97 HIS A CA 1
ATOM 798 C C . HIS A 1 97 ? -1.779 -10.782 -5.421 1.00 88.19 97 HIS A C 1
ATOM 800 O O . HIS A 1 97 ? -1.402 -10.123 -4.450 1.00 88.19 97 HIS A O 1
ATOM 806 N N . GLY A 1 98 ? -1.033 -11.758 -5.936 1.00 85.44 98 GLY A N 1
ATOM 807 C CA . GLY A 1 98 ? 0.356 -11.995 -5.548 1.00 85.44 98 GLY A CA 1
ATOM 808 C C . GLY A 1 98 ? 1.325 -11.079 -6.295 1.00 85.44 98 GLY A C 1
ATOM 809 O O . GLY A 1 98 ? 0.954 -10.400 -7.251 1.00 85.44 98 GLY A O 1
ATOM 810 N N . HIS A 1 99 ? 2.592 -11.100 -5.886 1.00 84.25 99 HIS A N 1
ATOM 811 C CA . HIS A 1 99 ? 3.646 -10.432 -6.642 1.00 84.25 99 HIS A CA 1
ATOM 812 C C . HIS A 1 99 ? 3.796 -11.022 -8.048 1.00 84.25 99 HIS A C 1
ATOM 814 O O . HIS A 1 99 ? 3.810 -12.244 -8.223 1.00 84.25 99 HIS A O 1
ATOM 820 N N . THR A 1 100 ? 3.992 -10.159 -9.042 1.00 80.69 100 THR A N 1
ATOM 821 C CA . THR A 1 100 ? 4.423 -10.589 -10.377 1.00 80.69 100 THR A CA 1
ATOM 822 C C . THR A 1 100 ? 5.916 -10.916 -10.393 1.00 80.69 100 THR A C 1
ATOM 824 O O . THR A 1 100 ? 6.652 -10.648 -9.443 1.00 80.69 100 THR A O 1
ATOM 827 N N . ASN A 1 101 ? 6.396 -11.478 -11.505 1.00 76.50 101 ASN A N 1
ATOM 828 C CA . ASN A 1 101 ? 7.831 -11.623 -11.731 1.00 76.50 101 ASN A CA 1
ATOM 829 C C . ASN A 1 101 ? 8.521 -10.244 -11.735 1.00 76.50 101 ASN A C 1
ATOM 831 O O . ASN A 1 101 ? 8.028 -9.294 -12.340 1.00 76.50 101 ASN A O 1
ATOM 835 N N . ASN A 1 102 ? 9.690 -10.171 -11.104 1.00 69.56 102 ASN A N 1
ATOM 836 C CA . ASN A 1 102 ? 10.466 -8.948 -10.877 1.00 69.56 102 ASN A CA 1
ATOM 837 C C . ASN A 1 102 ? 10.894 -8.234 -12.167 1.00 69.56 102 ASN A C 1
ATOM 839 O O . ASN A 1 102 ? 11.123 -7.028 -12.155 1.00 69.56 102 ASN A O 1
ATOM 843 N N . LEU A 1 103 ? 11.010 -8.967 -13.276 1.00 72.69 103 LEU A N 1
ATOM 844 C CA . LEU A 1 103 ? 11.401 -8.423 -14.577 1.00 72.69 103 LEU A CA 1
ATOM 845 C C . LEU A 1 103 ? 10.216 -7.896 -15.393 1.00 72.69 103 LEU A C 1
ATOM 847 O O . LEU A 1 103 ? 10.424 -7.276 -16.431 1.00 72.69 103 LEU A O 1
ATOM 851 N N . VAL A 1 104 ? 8.982 -8.144 -14.949 1.00 74.88 104 VAL A N 1
ATOM 852 C CA . VAL A 1 104 ? 7.768 -7.716 -15.646 1.00 74.88 104 VAL A CA 1
ATOM 853 C C . VAL A 1 104 ? 7.323 -6.373 -15.070 1.00 74.88 104 VAL A C 1
ATOM 855 O O . VAL A 1 104 ? 6.962 -6.327 -13.891 1.00 74.88 104 VAL A O 1
ATOM 858 N N . PRO A 1 105 ? 7.328 -5.278 -15.854 1.00 84.81 105 PRO A N 1
ATOM 859 C CA . PRO A 1 105 ? 6.861 -3.989 -15.366 1.00 84.81 105 PRO A CA 1
ATOM 860 C C . PRO A 1 105 ? 5.353 -4.042 -15.103 1.00 84.81 105 PRO A C 1
ATOM 862 O O . PRO A 1 105 ? 4.568 -4.106 -16.047 1.00 84.81 105 PRO A O 1
ATOM 865 N N . ASN A 1 106 ? 4.946 -4.051 -13.836 1.00 89.94 106 ASN A N 1
ATOM 866 C CA . ASN A 1 106 ? 3.554 -4.183 -13.404 1.00 89.94 106 ASN A CA 1
ATOM 867 C C . ASN A 1 106 ? 3.386 -3.644 -11.976 1.00 89.94 106 ASN A C 1
ATOM 869 O O . ASN A 1 106 ? 4.316 -3.717 -11.180 1.00 89.94 106 ASN A O 1
ATOM 873 N N . LEU A 1 107 ? 2.210 -3.128 -11.632 1.00 91.44 107 LEU A N 1
ATOM 874 C CA . LEU A 1 107 ? 1.890 -2.560 -10.328 1.00 91.44 107 LEU A CA 1
ATOM 875 C C . LEU A 1 107 ? 2.135 -3.551 -9.189 1.00 91.44 107 LEU A C 1
ATOM 877 O O . LEU A 1 107 ? 2.628 -3.148 -8.142 1.00 91.44 107 LEU A O 1
ATOM 881 N N . MET A 1 108 ? 1.883 -4.843 -9.401 1.00 91.06 108 MET A N 1
ATOM 882 C CA . MET A 1 108 ? 2.143 -5.908 -8.427 1.00 91.06 108 MET A CA 1
ATOM 883 C C . MET A 1 108 ? 3.603 -6.375 -8.407 1.00 91.06 108 MET A C 1
ATOM 885 O O . MET A 1 108 ? 3.934 -7.362 -7.749 1.00 91.06 108 MET A O 1
ATOM 889 N N . ASN A 1 109 ? 4.510 -5.683 -9.095 1.00 85.94 109 ASN A N 1
ATOM 890 C CA . ASN A 1 109 ? 5.929 -5.980 -9.013 1.00 85.94 109 ASN A CA 1
ATOM 891 C C . ASN A 1 109 ? 6.453 -5.612 -7.612 1.00 85.94 109 ASN A C 1
ATOM 893 O O . ASN A 1 109 ? 6.140 -4.529 -7.101 1.00 85.94 109 ASN A O 1
ATOM 897 N N . PRO A 1 110 ? 7.251 -6.486 -6.978 1.00 77.19 110 PRO A N 1
ATOM 898 C CA . PRO A 1 110 ? 7.819 -6.210 -5.666 1.00 77.19 110 PRO A CA 1
ATOM 899 C C . PRO A 1 110 ? 8.898 -5.124 -5.694 1.00 77.19 110 PRO A C 1
ATOM 901 O O . PRO A 1 110 ? 9.361 -4.749 -4.635 1.00 77.19 110 PRO A O 1
ATOM 904 N N . ILE A 1 111 ? 9.341 -4.621 -6.851 1.00 75.31 111 ILE A N 1
ATOM 905 C CA . ILE A 1 111 ? 10.282 -3.497 -6.951 1.00 75.31 111 ILE A CA 1
ATOM 906 C C . ILE A 1 111 ? 9.508 -2.220 -7.257 1.00 75.31 111 ILE A C 1
ATOM 908 O O . ILE A 1 111 ? 8.931 -2.110 -8.338 1.00 75.31 111 ILE A O 1
ATOM 912 N N . ASP A 1 112 ? 9.588 -1.220 -6.373 1.00 76.06 112 ASP A N 1
ATOM 913 C CA . ASP A 1 112 ? 8.928 0.084 -6.545 1.00 76.06 112 ASP A CA 1
ATOM 914 C C . ASP A 1 112 ? 9.172 0.693 -7.943 1.00 76.06 112 ASP A C 1
ATOM 916 O O . ASP A 1 112 ? 8.234 1.139 -8.599 1.00 76.06 112 ASP A O 1
ATOM 920 N N . SER A 1 113 ? 10.412 0.652 -8.451 1.00 75.50 113 SER A N 1
ATOM 921 C CA . SER A 1 113 ? 10.773 1.217 -9.762 1.00 75.50 113 SER A CA 1
ATOM 922 C C . SER A 1 113 ? 10.242 0.438 -10.971 1.00 75.50 113 SER A C 1
ATOM 924 O O . SER A 1 113 ? 10.270 0.961 -12.083 1.00 75.50 113 SER A O 1
ATOM 926 N N . MET A 1 114 ? 9.750 -0.789 -10.779 1.00 78.62 114 MET A N 1
ATOM 927 C CA . MET A 1 114 ? 9.161 -1.616 -11.838 1.00 78.62 114 MET A CA 1
ATOM 928 C C . MET A 1 114 ? 7.627 -1.560 -11.852 1.00 78.62 114 MET A C 1
ATOM 930 O O . MET A 1 114 ? 6.997 -2.191 -12.704 1.00 78.62 114 MET A O 1
ATOM 934 N N . ARG A 1 115 ? 7.003 -0.784 -10.957 1.00 85.06 115 ARG A N 1
ATOM 935 C CA . ARG A 1 115 ? 5.544 -0.600 -10.885 1.00 85.06 115 ARG A CA 1
ATOM 936 C C . ARG A 1 115 ? 5.042 0.411 -11.914 1.00 85.06 115 ARG A C 1
ATOM 938 O O . ARG A 1 115 ? 4.586 1.498 -11.575 1.00 85.06 115 ARG A O 1
ATOM 945 N N . LEU A 1 116 ? 5.187 0.054 -13.189 1.00 81.62 116 LEU A N 1
ATOM 946 C CA . LEU A 1 116 ? 4.981 0.971 -14.318 1.00 81.62 116 LEU A CA 1
ATOM 947 C C . LEU A 1 116 ? 3.660 0.770 -15.067 1.00 81.62 116 LEU A C 1
ATOM 949 O O . LEU A 1 116 ? 3.198 1.692 -15.731 1.00 81.62 116 LEU A O 1
ATOM 953 N N . THR A 1 117 ? 3.070 -0.424 -15.008 1.00 89.62 117 THR A N 1
ATOM 954 C CA . THR A 1 117 ? 1.824 -0.739 -15.726 1.00 89.62 117 THR A CA 1
ATOM 955 C C . THR A 1 117 ? 0.797 -1.332 -14.776 1.00 89.62 117 THR A C 1
ATOM 957 O O . THR A 1 117 ? 1.173 -2.008 -13.828 1.00 89.62 117 THR A O 1
ATOM 960 N N . ASP A 1 118 ? -0.491 -1.121 -15.024 1.00 90.31 118 ASP A N 1
ATOM 961 C CA . ASP A 1 118 ? -1.562 -1.685 -14.199 1.00 90.31 118 ASP A CA 1
ATOM 962 C C . ASP A 1 118 ? -2.564 -2.462 -15.061 1.00 90.31 118 ASP A C 1
ATOM 964 O O . ASP A 1 118 ? -3.655 -1.998 -15.386 1.00 90.31 118 ASP A O 1
ATOM 968 N N . GLY A 1 119 ? -2.152 -3.656 -15.497 1.00 83.62 119 GLY A N 1
ATOM 969 C CA . GLY A 1 119 ? -2.962 -4.493 -16.389 1.00 83.62 119 GLY A CA 1
ATOM 970 C C . GLY A 1 119 ? -4.307 -4.923 -15.790 1.00 83.62 119 GLY A C 1
ATOM 971 O O . GLY A 1 119 ? -5.284 -5.052 -16.524 1.00 83.62 119 GLY A O 1
ATOM 972 N N . ASP A 1 120 ? -4.368 -5.086 -14.466 1.00 85.62 120 ASP A N 1
ATOM 973 C CA . ASP A 1 120 ? -5.556 -5.559 -13.743 1.00 85.62 120 ASP A CA 1
ATOM 974 C C . ASP A 1 120 ? -6.474 -4.416 -13.272 1.00 85.62 120 ASP A C 1
ATOM 976 O O . ASP A 1 120 ? -7.525 -4.670 -12.669 1.00 85.62 120 ASP A O 1
ATOM 980 N N . LYS A 1 121 ? -6.111 -3.161 -13.578 1.00 92.88 121 LYS A N 1
ATOM 981 C CA . LYS A 1 121 ? -6.830 -1.948 -13.158 1.00 92.88 121 LYS A CA 1
ATOM 982 C C . LYS A 1 121 ? -7.002 -1.859 -11.638 1.00 92.88 121 LYS A C 1
ATOM 984 O O . LYS A 1 121 ? -8.053 -1.453 -11.136 1.00 92.88 121 LYS A O 1
ATOM 989 N N . ILE A 1 122 ? -5.996 -2.301 -10.888 1.00 95.50 122 ILE A N 1
ATOM 990 C CA . ILE A 1 122 ? -5.981 -2.233 -9.424 1.00 95.50 122 ILE A CA 1
ATOM 991 C C . ILE A 1 122 ? -5.950 -0.770 -8.966 1.00 95.50 122 ILE A C 1
ATOM 993 O O . ILE A 1 122 ? -6.618 -0.432 -7.991 1.00 95.50 122 ILE A O 1
ATOM 997 N N . SER A 1 123 ? -5.243 0.096 -9.692 1.00 94.12 123 SER A N 1
ATOM 998 C CA . SER A 1 123 ? -5.224 1.545 -9.503 1.00 94.12 123 SER A CA 1
ATOM 999 C C . SER A 1 123 ? -6.627 2.141 -9.559 1.00 94.12 123 SER A C 1
ATOM 1001 O O . SER A 1 123 ? -7.043 2.795 -8.604 1.00 94.12 123 SER A O 1
ATOM 1003 N N . ASP A 1 124 ? -7.396 1.845 -10.609 1.00 94.81 124 ASP A N 1
ATOM 1004 C CA . ASP A 1 124 ? -8.769 2.347 -10.759 1.00 94.81 124 ASP A CA 1
ATOM 1005 C C . ASP A 1 124 ? -9.649 1.892 -9.583 1.00 94.81 124 ASP A C 1
ATOM 1007 O O . ASP A 1 124 ? -10.368 2.684 -8.972 1.00 94.81 124 ASP A O 1
ATOM 1011 N N . ARG A 1 125 ? -9.543 0.614 -9.195 1.00 96.38 125 ARG A N 1
ATOM 1012 C CA . ARG A 1 125 ? -10.295 0.063 -8.056 1.00 96.38 125 ARG A CA 1
ATOM 1013 C C . ARG A 1 125 ? -9.886 0.703 -6.733 1.00 96.38 125 ARG A C 1
ATOM 1015 O O . ARG A 1 125 ? -10.742 0.953 -5.885 1.00 96.38 125 ARG A O 1
ATOM 1022 N N . PHE A 1 126 ? -8.595 0.971 -6.543 1.00 97.19 126 PHE A N 1
ATOM 1023 C CA . PHE A 1 126 ? -8.093 1.679 -5.372 1.00 97.19 126 PHE A CA 1
ATOM 1024 C C . PHE A 1 126 ? -8.681 3.092 -5.300 1.00 97.19 126 PHE A C 1
ATOM 1026 O O . PHE A 1 126 ? -9.211 3.485 -4.259 1.00 97.19 126 PHE A O 1
ATOM 1033 N N . GLU A 1 127 ? -8.650 3.835 -6.407 1.00 95.62 127 GLU A N 1
ATOM 1034 C CA . GLU A 1 127 ? -9.219 5.181 -6.498 1.00 95.62 127 GLU A CA 1
ATOM 1035 C C . GLU A 1 127 ? -10.719 5.184 -6.216 1.00 95.62 127 GLU A C 1
ATOM 1037 O O . GLU A 1 127 ? -11.208 6.001 -5.437 1.00 95.62 127 GLU A O 1
ATOM 1042 N N . GLU A 1 128 ? -11.467 4.237 -6.776 1.00 96.12 128 GLU A N 1
ATOM 1043 C CA . GLU A 1 128 ? -12.897 4.109 -6.512 1.00 96.12 128 GLU A CA 1
ATOM 1044 C C . GLU A 1 128 ? -13.190 3.804 -5.039 1.00 96.12 128 GLU A C 1
ATOM 1046 O O . GLU A 1 128 ? -14.130 4.374 -4.459 1.00 96.12 128 GLU A O 1
ATOM 1051 N N . ASN A 1 129 ? -12.388 2.928 -4.429 1.00 97.75 129 ASN A N 1
ATOM 1052 C CA . ASN A 1 129 ? -12.557 2.493 -3.049 1.00 97.75 129 ASN A CA 1
ATOM 1053 C C . ASN A 1 129 ? -12.174 3.581 -2.032 1.00 97.75 129 ASN A C 1
ATOM 1055 O O . ASN A 1 129 ? -12.853 3.733 -1.015 1.00 97.75 129 ASN A O 1
ATOM 1059 N N . PHE A 1 130 ? -11.133 4.367 -2.325 1.00 96.62 130 PHE A N 1
ATOM 1060 C CA . PHE A 1 130 ? -10.569 5.404 -1.452 1.00 96.62 130 PHE A CA 1
ATOM 1061 C C . PHE A 1 130 ? -10.742 6.827 -2.002 1.00 96.62 130 PHE A C 1
ATOM 1063 O O . PHE A 1 130 ? -9.970 7.720 -1.659 1.00 96.62 130 PHE A O 1
ATOM 1070 N N . ARG A 1 131 ? -11.766 7.062 -2.829 1.00 94.75 131 ARG A N 1
ATOM 1071 C CA . ARG A 1 131 ? -11.944 8.293 -3.620 1.00 94.75 131 ARG A CA 1
ATOM 1072 C C . ARG A 1 131 ? -11.681 9.595 -2.870 1.00 94.75 131 ARG A C 1
ATOM 1074 O O . ARG A 1 131 ? -10.912 10.428 -3.333 1.00 94.75 131 ARG A O 1
ATOM 1081 N N . GLU A 1 132 ? -12.287 9.760 -1.698 1.00 92.75 132 GLU A N 1
ATOM 1082 C CA . GLU A 1 132 ? -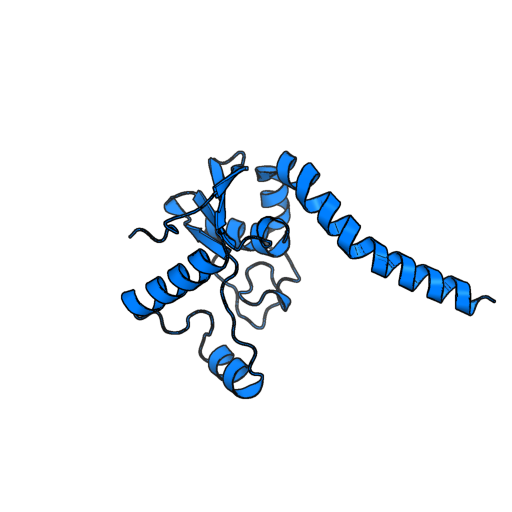12.118 10.981 -0.906 1.00 92.75 132 GLU A CA 1
ATOM 1083 C C . GLU A 1 132 ? -10.661 11.187 -0.462 1.00 92.75 132 GLU A C 1
ATOM 1085 O O . GLU A 1 132 ? -10.143 12.302 -0.509 1.00 92.75 132 GLU A O 1
ATOM 1090 N N . TYR A 1 133 ? -9.984 10.112 -0.058 1.00 92.25 133 TYR A N 1
ATOM 1091 C CA . TYR A 1 133 ? -8.577 10.154 0.327 1.00 92.25 133 TYR A CA 1
ATOM 1092 C C . TYR A 1 133 ? -7.675 10.432 -0.873 1.00 92.25 133 TYR A C 1
ATOM 1094 O O . TYR A 1 133 ? -6.785 11.280 -0.793 1.00 92.25 133 TYR A O 1
ATOM 1102 N N . TYR A 1 134 ? -7.942 9.772 -1.999 1.00 90.75 134 TYR A N 1
ATOM 1103 C CA . TYR A 1 134 ? -7.226 9.993 -3.247 1.00 90.75 134 TYR A CA 1
ATOM 1104 C C . TYR A 1 134 ? -7.293 11.463 -3.683 1.00 90.75 134 TYR A C 1
ATOM 1106 O O . TYR A 1 134 ? -6.258 12.101 -3.880 1.00 90.75 134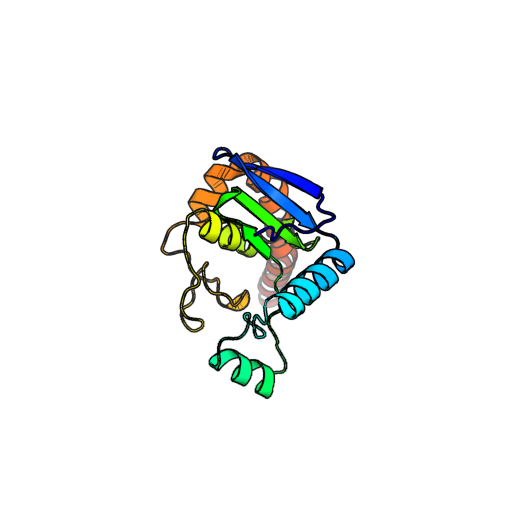 TYR A O 1
ATOM 1114 N N . GLU A 1 135 ? -8.496 12.037 -3.737 1.00 91.25 135 GLU A N 1
ATOM 1115 C CA . GLU A 1 135 ? -8.716 13.418 -4.177 1.00 91.25 135 GLU A CA 1
ATOM 1116 C C . GLU A 1 135 ? -8.102 14.453 -3.217 1.00 91.25 135 GLU A C 1
ATOM 1118 O O . GLU A 1 135 ? -7.562 15.466 -3.667 1.00 91.25 135 GLU A O 1
ATOM 1123 N N . LYS A 1 136 ? -8.155 14.218 -1.897 1.00 90.31 136 LYS A N 1
ATOM 1124 C CA . LYS A 1 136 ? -7.695 15.190 -0.885 1.00 90.31 136 LYS A CA 1
ATOM 1125 C C . LYS A 1 136 ? -6.216 15.082 -0.526 1.00 90.31 136 LYS A C 1
ATOM 1127 O O . LYS A 1 136 ? -5.640 16.072 -0.080 1.00 90.31 136 LYS A O 1
ATOM 1132 N N . VAL A 1 137 ? -5.612 13.904 -0.666 1.00 89.00 137 VAL A N 1
ATOM 1133 C CA . VAL A 1 137 ? -4.247 13.637 -0.183 1.00 89.00 137 VAL A CA 1
ATOM 1134 C C . VAL A 1 137 ? -3.307 13.298 -1.331 1.00 89.00 137 VAL A C 1
ATOM 1136 O O . VAL A 1 137 ? -2.259 13.933 -1.461 1.00 89.00 137 VAL A O 1
ATOM 1139 N N . LEU A 1 138 ? -3.683 12.344 -2.184 1.00 88.44 138 LEU A N 1
ATOM 1140 C CA . LEU A 1 138 ? -2.781 11.791 -3.198 1.00 88.44 138 LEU A CA 1
ATOM 1141 C C . LEU A 1 138 ? -2.660 12.705 -4.423 1.00 88.44 138 LEU A C 1
ATOM 1143 O O . LEU A 1 138 ? -1.546 13.047 -4.815 1.00 88.44 138 LEU A O 1
ATOM 1147 N N . VAL A 1 139 ? -3.775 13.203 -4.968 1.00 85.06 139 VAL A N 1
ATOM 1148 C CA . VAL A 1 139 ? -3.758 14.124 -6.122 1.00 85.06 139 VAL A CA 1
ATOM 1149 C C . VAL A 1 139 ? -2.955 15.406 -5.840 1.00 85.06 139 VAL A C 1
ATOM 1151 O O . VAL A 1 139 ? -2.112 15.769 -6.666 1.00 85.06 139 VAL A O 1
ATOM 1154 N N . PRO A 1 140 ? -3.139 16.111 -4.702 1.00 83.62 140 PRO A N 1
ATOM 1155 C CA . PRO A 1 140 ? -2.323 17.283 -4.391 1.00 83.62 140 PRO A CA 1
ATOM 1156 C C . PRO A 1 140 ? -0.838 16.947 -4.229 1.00 83.62 140 PRO A C 1
ATOM 1158 O O . PRO A 1 140 ? 0.012 17.739 -4.636 1.00 83.62 140 PRO A O 1
ATOM 1161 N N . HIS A 1 141 ? -0.513 15.784 -3.658 1.00 80.88 141 HIS A N 1
ATOM 1162 C CA . HIS A 1 141 ? 0.873 15.354 -3.495 1.00 80.88 141 HIS A CA 1
ATOM 1163 C C . HIS A 1 141 ? 1.555 15.101 -4.846 1.00 80.88 141 HIS A C 1
ATOM 1165 O O . HIS A 1 141 ? 2.636 15.638 -5.087 1.00 80.88 141 HIS A O 1
ATOM 1171 N N . GLU A 1 142 ? 0.896 14.376 -5.752 1.00 74.31 142 GLU A N 1
ATOM 1172 C CA . GLU A 1 142 ? 1.407 14.115 -7.102 1.00 74.31 142 GLU A CA 1
ATOM 1173 C C . GLU A 1 142 ? 1.584 15.405 -7.911 1.00 74.31 142 GLU A C 1
ATOM 1175 O O . GLU A 1 142 ? 2.627 15.618 -8.534 1.00 74.31 142 GLU A O 1
ATOM 1180 N N . ARG A 1 143 ? 0.620 16.334 -7.833 1.00 73.31 143 ARG A N 1
ATOM 1181 C CA . ARG A 1 143 ? 0.745 17.659 -8.465 1.00 73.31 143 ARG A CA 1
ATOM 1182 C C . ARG A 1 143 ? 1.956 18.428 -7.943 1.00 73.31 143 ARG A C 1
ATOM 1184 O O . ARG A 1 143 ? 2.729 18.952 -8.740 1.00 73.31 143 ARG A O 1
ATOM 1191 N N . ASN A 1 144 ? 2.150 18.469 -6.625 1.00 70.00 144 ASN A N 1
ATOM 1192 C CA . ASN A 1 144 ? 3.286 19.159 -6.010 1.00 70.00 144 ASN A CA 1
ATOM 1193 C C . ASN A 1 144 ? 4.632 18.499 -6.341 1.00 70.00 144 ASN A C 1
ATOM 1195 O O . ASN A 1 144 ? 5.645 19.192 -6.403 1.00 70.00 144 ASN A O 1
ATOM 1199 N N . ARG A 1 145 ? 4.652 17.184 -6.586 1.00 67.94 145 ARG A N 1
ATOM 1200 C CA . ARG A 1 145 ? 5.841 16.465 -7.058 1.00 67.94 145 ARG A CA 1
ATOM 1201 C C . ARG A 1 145 ? 6.175 16.795 -8.516 1.00 67.94 145 ARG A C 1
AT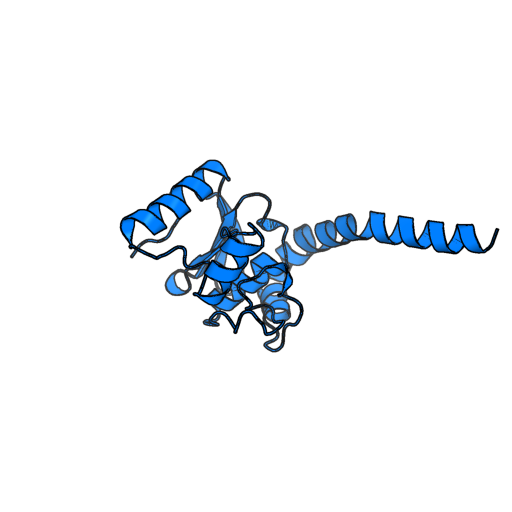OM 1203 O O . ARG A 1 145 ? 7.348 16.941 -8.847 1.00 67.94 145 ARG A O 1
ATOM 1210 N N . ALA A 1 146 ? 5.167 16.926 -9.378 1.00 62.16 146 ALA A N 1
ATOM 1211 C CA . ALA A 1 146 ? 5.347 17.192 -10.807 1.00 62.16 146 ALA A CA 1
ATOM 1212 C C . ALA A 1 146 ? 5.619 18.673 -11.134 1.00 62.16 146 ALA A C 1
ATOM 1214 O O . ALA A 1 146 ? 6.297 18.971 -12.118 1.00 62.16 146 ALA A O 1
ATOM 1215 N N . LEU A 1 147 ? 5.123 19.607 -10.315 1.00 59.03 147 LEU A N 1
ATOM 1216 C CA . LEU A 1 147 ? 5.212 21.048 -10.574 1.00 59.03 147 LEU A CA 1
ATOM 1217 C C . LEU A 1 147 ? 6.655 21.555 -10.804 1.00 59.03 147 LEU A C 1
ATOM 1219 O O . LEU A 1 147 ? 6.865 22.275 -11.781 1.00 59.03 147 LEU A O 1
ATOM 1223 N N . PRO A 1 148 ? 7.674 21.159 -10.010 1.00 60.47 148 PRO A N 1
ATOM 1224 C CA . PRO A 1 148 ? 9.056 21.578 -10.248 1.00 60.47 148 PRO A CA 1
ATOM 1225 C C . PRO A 1 148 ? 9.618 21.068 -11.581 1.00 60.47 148 PRO A C 1
ATOM 1227 O O . PRO A 1 148 ? 10.353 21.790 -12.250 1.00 60.47 148 PRO A O 1
ATOM 1230 N N . ALA A 1 149 ? 9.249 19.852 -11.997 1.00 60.16 149 ALA A N 1
ATOM 1231 C CA . ALA A 1 149 ? 9.696 19.268 -13.261 1.00 60.16 149 ALA A CA 1
ATOM 1232 C C . ALA A 1 149 ? 9.053 19.965 -14.470 1.00 60.16 149 ALA A C 1
ATOM 1234 O O . ALA A 1 149 ? 9.733 20.247 -15.455 1.00 60.16 149 ALA A O 1
ATOM 1235 N N . VAL A 1 150 ? 7.764 20.309 -14.376 1.00 58.53 150 VAL A N 1
ATOM 1236 C CA . VAL A 1 150 ? 7.052 21.071 -15.414 1.00 58.53 150 VAL A CA 1
ATOM 1237 C C . VAL A 1 150 ? 7.610 22.490 -15.534 1.00 58.53 150 VAL A C 1
ATOM 1239 O O . VAL A 1 150 ? 7.835 22.956 -16.648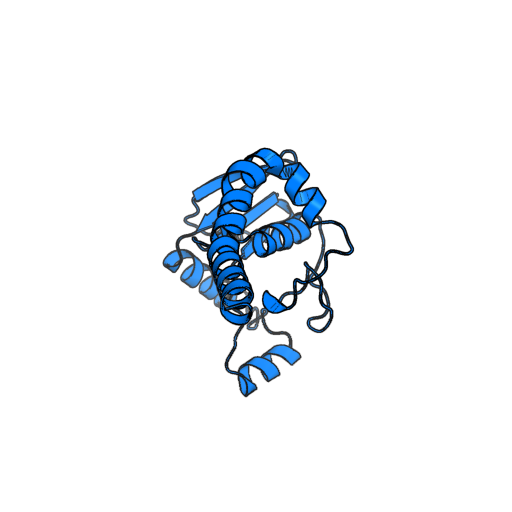 1.00 58.53 150 VAL A O 1
ATOM 1242 N N . ILE A 1 151 ? 7.895 23.163 -14.413 1.00 57.97 151 ILE A N 1
ATOM 1243 C CA . ILE A 1 151 ? 8.523 24.493 -14.421 1.00 57.97 151 ILE A CA 1
ATOM 1244 C C . ILE A 1 151 ? 9.931 24.423 -15.032 1.00 57.97 151 ILE A C 1
ATOM 1246 O O . ILE A 1 151 ? 10.263 25.247 -15.880 1.00 57.97 151 ILE A O 1
ATOM 1250 N N . ALA A 1 152 ? 10.745 23.428 -14.668 1.00 56.66 152 ALA A N 1
ATOM 1251 C CA . ALA A 1 152 ? 12.083 23.256 -15.232 1.00 56.66 152 ALA A CA 1
ATOM 1252 C C . ALA A 1 152 ? 12.055 22.991 -16.750 1.00 56.66 152 ALA A C 1
ATOM 1254 O O . ALA A 1 152 ? 12.801 23.624 -17.494 1.00 56.66 152 ALA A O 1
ATOM 1255 N N . LEU A 1 153 ? 11.162 22.120 -17.231 1.00 56.59 153 LEU A N 1
ATOM 12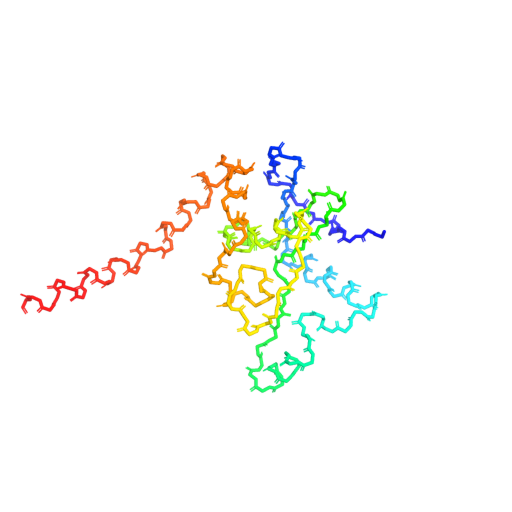56 C CA . LEU A 1 153 ? 10.992 21.857 -18.666 1.00 56.59 153 LEU A CA 1
ATOM 1257 C C . LEU A 1 153 ? 10.435 23.074 -19.418 1.00 56.59 153 LEU A C 1
ATOM 1259 O O . LEU A 1 153 ? 10.894 23.375 -20.518 1.00 56.59 153 LEU A O 1
ATOM 1263 N N . GLY A 1 154 ? 9.496 23.805 -18.814 1.00 53.44 154 GLY A N 1
ATOM 1264 C CA . GLY A 1 154 ? 8.955 25.047 -19.367 1.00 53.44 154 GLY A CA 1
ATOM 1265 C C . GLY A 1 154 ? 10.010 26.148 -19.493 1.00 53.44 154 GLY A C 1
ATOM 1266 O O . GLY A 1 154 ? 10.061 26.826 -20.516 1.00 53.44 154 GLY A O 1
ATOM 1267 N N . MET A 1 155 ? 10.900 26.288 -18.503 1.00 55.06 155 MET A N 1
ATOM 1268 C CA . MET A 1 155 ? 12.020 27.235 -18.563 1.00 55.06 155 MET A CA 1
ATOM 1269 C C . MET A 1 155 ? 13.076 26.836 -19.602 1.00 55.06 155 MET A C 1
ATOM 1271 O O . MET A 1 155 ? 13.604 27.712 -20.281 1.00 55.06 155 MET A O 1
ATOM 1275 N N . ILE A 1 156 ? 13.348 25.539 -19.789 1.00 55.81 156 ILE A N 1
ATOM 1276 C CA . ILE A 1 156 ? 14.240 25.055 -20.859 1.00 55.81 156 ILE A CA 1
ATOM 1277 C C . ILE A 1 156 ? 13.635 25.341 -22.242 1.00 55.81 156 ILE A C 1
ATOM 1279 O O . ILE A 1 156 ? 14.334 25.825 -23.128 1.00 55.81 156 ILE A O 1
ATOM 1283 N N . ALA A 1 157 ? 12.334 25.099 -22.428 1.00 52.47 157 ALA A N 1
ATOM 1284 C CA . ALA A 1 157 ? 11.655 25.368 -23.694 1.00 52.47 157 ALA A CA 1
ATOM 1285 C C . ALA A 1 157 ? 11.621 26.869 -24.041 1.00 52.47 157 ALA A C 1
ATOM 1287 O O . ALA A 1 157 ? 11.822 27.223 -25.198 1.00 52.47 157 ALA A O 1
ATOM 1288 N N . TYR A 1 158 ? 11.426 27.752 -23.054 1.00 50.97 158 TYR A N 1
ATOM 1289 C CA . TYR A 1 158 ? 11.465 29.205 -23.269 1.00 50.97 158 TYR A CA 1
ATOM 1290 C C . TYR A 1 158 ? 12.889 29.753 -23.451 1.00 50.97 158 TYR A C 1
ATOM 1292 O O . TYR A 1 158 ? 13.087 30.688 -24.220 1.00 50.97 158 TYR A O 1
ATOM 1300 N N . GLY A 1 159 ? 13.888 29.167 -22.784 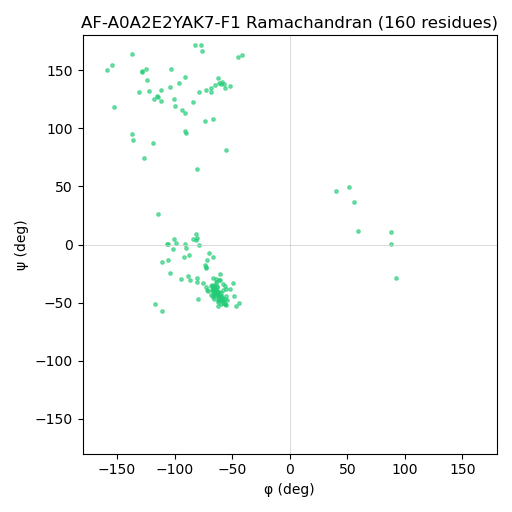1.00 45.72 159 GLY A N 1
ATOM 1301 C CA . GLY A 1 159 ? 15.291 29.577 -22.895 1.00 45.72 159 GLY A CA 1
ATOM 1302 C C . GLY A 1 159 ? 15.982 29.172 -24.203 1.00 45.72 159 GLY A C 1
ATOM 1303 O O . GLY A 1 159 ? 17.012 29.745 -24.530 1.00 45.72 159 GLY A O 1
ATOM 1304 N N . MET A 1 160 ? 15.431 28.217 -24.963 1.00 48.47 160 MET A N 1
ATOM 1305 C CA . MET A 1 160 ? 15.934 27.838 -26.297 1.00 48.47 160 MET A CA 1
ATOM 1306 C C . MET A 1 160 ? 15.302 28.636 -27.452 1.00 48.47 160 MET A C 1
ATOM 1308 O O . MET A 1 160 ? 15.667 28.423 -28.606 1.00 48.47 160 MET A O 1
ATOM 1312 N N . ILE A 1 161 ? 14.347 29.527 -27.160 1.00 51.47 161 ILE A N 1
ATOM 1313 C CA . ILE A 1 161 ? 13.680 30.403 -28.144 1.00 51.47 161 ILE A CA 1
ATOM 1314 C C . ILE A 1 161 ? 14.180 31.865 -28.011 1.00 51.47 161 ILE A C 1
ATOM 1316 O O . ILE A 1 161 ? 13.739 32.737 -28.758 1.00 51.47 161 ILE A O 1
ATOM 1320 N N . GLY A 1 162 ? 15.102 32.141 -27.078 1.00 40.25 162 GLY A N 1
ATOM 1321 C CA . GLY A 1 162 ? 15.699 33.463 -26.829 1.00 40.25 162 GLY A CA 1
ATOM 1322 C C . GLY A 1 162 ? 17.061 33.660 -27.478 1.00 40.25 162 GLY A C 1
ATOM 1323 O O . GLY A 1 162 ? 17.850 32.691 -27.488 1.00 40.25 162 GLY A O 1
#

Solvent-accessible surface area (backbone atoms only — not comparable to full-atom values): 9164 Å² total; per-residue (Å²): 134,89,84,74,69,94,67,60,46,82,73,51,69,28,80,87,62,36,32,39,28,35,19,51,62,71,58,43,56,52,46,57,53,50,51,33,71,73,63,71,49,62,72,77,67,33,56,76,74,38,49,53,43,23,75,75,67,70,62,69,67,72,83,54,62,49,50,40,44,95,74,29,36,35,40,23,31,64,75,39,86,56,34,59,69,59,52,26,32,36,47,31,34,49,74,68,48,68,70,49,60,77,88,48,63,21,40,45,19,82,43,79,92,32,44,74,37,60,93,84,43,42,56,60,52,42,42,69,36,33,40,71,54,38,63,71,48,32,50,57,47,53,49,64,64,46,47,64,57,52,52,52,52,50,51,54,61,54,60,73,76,106

Foldseek 3Di:
DDLDQPDWAWDDAWPVRATEIEDEPVSLVVSQVVCCVPVVCPLVLDDVVVVVVCVPPVDRDDDQWDADLVNSYIYGYPVCLLVLLSQLLSQCVVVVDAADPCPAQDSSHSDPVSNDDHPPCSSVVSCNGCVVCCVPRHVVSVCVVCVVVVVVVVCVVVVVVD